Protein AF-A0AB34DMJ1-F1 (afdb_monomer)

Foldseek 3Di:
DDDPPLVVLLDVLPDDDDDPDLDDLVRLVVLLVVLCVVQVPDVVLVVVLVVVLVVLVVVDDDSSSSSSSSNSSSSVSVVVVVVVVD

Structure (mmCIF, N/CA/C/O backbone):
data_AF-A0AB34DMJ1-F1
#
_entry.id   AF-A0AB34DMJ1-F1
#
loop_
_atom_site.group_PDB
_atom_site.id
_atom_site.type_symbol
_atom_site.label_atom_id
_atom_site.label_alt_id
_atom_site.label_comp_id
_atom_site.label_asym_id
_atom_site.label_entity_id
_atom_site.label_seq_id
_atom_site.pdbx_PDB_ins_code
_atom_site.Cartn_x
_atom_site.Cartn_y
_atom_site.Cartn_z
_atom_site.occupancy
_atom_site.B_iso_or_equiv
_atom_site.auth_seq_id
_atom_site.auth_comp_id
_atom_site.auth_asym_id
_atom_site.auth_atom_id
_atom_site.pdbx_PDB_model_num
ATOM 1 N N . MET A 1 1 ? 14.257 20.095 -12.373 1.00 36.69 1 MET A N 1
ATOM 2 C CA . MET A 1 1 ? 13.412 19.956 -11.166 1.00 36.69 1 MET A CA 1
ATOM 3 C C . MET A 1 1 ? 13.338 18.476 -10.842 1.00 36.69 1 MET A C 1
ATOM 5 O O . MET A 1 1 ? 12.822 17.727 -11.656 1.00 36.69 1 MET A O 1
ATOM 9 N N . ARG A 1 2 ? 13.991 18.032 -9.766 1.00 38.38 2 ARG A N 1
ATOM 10 C CA . ARG A 1 2 ? 14.239 16.612 -9.468 1.00 38.38 2 ARG A CA 1
ATOM 11 C C . ARG A 1 2 ? 13.519 16.310 -8.157 1.00 38.38 2 ARG A C 1
ATOM 13 O O . ARG A 1 2 ? 13.874 16.916 -7.157 1.00 38.38 2 ARG A O 1
ATOM 20 N N . ALA A 1 3 ? 12.464 15.498 -8.199 1.00 39.72 3 ALA A N 1
ATOM 21 C CA . ALA A 1 3 ? 11.614 15.193 -7.049 1.00 39.72 3 ALA A CA 1
ATOM 22 C C . ALA A 1 3 ? 12.415 14.434 -5.967 1.00 39.72 3 ALA A C 1
ATOM 24 O O . ALA A 1 3 ? 12.801 13.296 -6.227 1.00 39.72 3 ALA A O 1
ATOM 25 N N . PRO A 1 4 ? 12.675 15.017 -4.776 1.00 43.97 4 PRO A N 1
ATOM 26 C CA . PRO A 1 4 ? 13.364 14.321 -3.684 1.00 43.97 4 PRO A CA 1
ATOM 27 C C . PRO A 1 4 ? 12.391 13.667 -2.683 1.00 43.97 4 PRO A C 1
ATOM 29 O O . PRO A 1 4 ? 12.804 12.918 -1.809 1.00 43.97 4 PRO A O 1
ATOM 32 N N . LEU A 1 5 ? 11.085 13.922 -2.798 1.00 53.69 5 LEU A N 1
ATOM 33 C CA . LEU A 1 5 ? 10.153 13.738 -1.681 1.00 53.69 5 LEU A CA 1
ATOM 34 C C . LEU A 1 5 ? 9.859 12.277 -1.318 1.00 53.69 5 LEU A C 1
ATOM 36 O O . LEU A 1 5 ? 9.617 11.985 -0.154 1.00 53.69 5 LEU A O 1
ATOM 40 N N . PHE A 1 6 ? 9.884 11.352 -2.276 1.00 47.09 6 PHE A N 1
ATOM 41 C CA . PHE A 1 6 ? 9.447 9.978 -2.014 1.00 47.09 6 PHE A CA 1
ATOM 42 C C . PHE A 1 6 ? 10.420 9.214 -1.102 1.00 47.09 6 PHE A C 1
ATOM 44 O O . PHE A 1 6 ? 10.013 8.617 -0.107 1.00 47.09 6 PHE A O 1
ATOM 51 N N . TYR A 1 7 ? 11.719 9.307 -1.394 1.00 46.72 7 TYR A N 1
ATOM 52 C CA . TYR A 1 7 ? 12.766 8.657 -0.605 1.00 46.72 7 TYR A CA 1
ATOM 53 C C . TYR A 1 7 ? 12.915 9.287 0.787 1.00 46.72 7 TYR A C 1
ATOM 55 O O . TYR A 1 7 ? 13.136 8.570 1.763 1.00 46.72 7 TYR A O 1
ATOM 63 N N . ASP A 1 8 ? 12.740 10.607 0.902 1.00 49.53 8 ASP A N 1
ATOM 64 C CA . ASP A 1 8 ? 12.802 11.307 2.188 1.00 49.53 8 ASP A CA 1
ATOM 65 C C . ASP A 1 8 ? 11.608 10.986 3.097 1.00 49.53 8 ASP A C 1
ATOM 67 O O . ASP A 1 8 ? 11.800 10.771 4.293 1.00 49.53 8 ASP A O 1
ATOM 71 N N . ILE A 1 9 ? 10.394 10.876 2.546 1.00 51.78 9 ILE A N 1
ATOM 72 C CA . ILE A 1 9 ? 9.208 10.448 3.307 1.00 51.78 9 ILE A CA 1
ATOM 73 C C . ILE A 1 9 ? 9.390 9.011 3.805 1.00 51.78 9 ILE A C 1
ATOM 75 O O . ILE A 1 9 ? 9.138 8.726 4.974 1.00 51.78 9 ILE A O 1
ATOM 79 N N . PHE A 1 10 ? 9.901 8.115 2.957 1.00 50.22 10 PHE A N 1
ATOM 80 C CA . PHE A 1 10 ? 10.151 6.728 3.347 1.00 50.22 10 PHE A CA 1
ATOM 81 C C . PHE A 1 10 ? 11.214 6.618 4.454 1.00 50.22 10 PHE A C 1
ATOM 83 O O . PHE A 1 10 ? 11.049 5.857 5.406 1.00 50.22 10 PHE A O 1
ATOM 90 N N . ARG A 1 11 ? 12.266 7.444 4.389 1.00 52.72 11 ARG A N 1
ATOM 91 C CA . ARG A 1 11 ? 13.307 7.547 5.426 1.00 52.72 11 ARG A CA 1
ATOM 92 C C . ARG A 1 11 ? 12.758 8.028 6.772 1.00 52.72 11 ARG A C 1
ATOM 94 O O . ARG A 1 11 ? 13.211 7.558 7.811 1.00 52.72 11 ARG A O 1
ATOM 101 N N . ILE A 1 12 ? 11.800 8.956 6.758 1.00 53.28 12 ILE A N 1
ATOM 102 C CA . ILE A 1 12 ? 11.137 9.459 7.970 1.00 53.28 12 ILE A CA 1
ATOM 103 C C . ILE A 1 12 ? 10.213 8.389 8.573 1.00 53.28 12 ILE A C 1
ATOM 105 O O . ILE A 1 12 ? 10.153 8.258 9.792 1.00 53.28 12 ILE A O 1
ATOM 109 N N . LEU A 1 13 ? 9.529 7.604 7.735 1.00 48.94 13 LEU A N 1
ATOM 110 C CA . LEU A 1 13 ? 8.537 6.617 8.175 1.00 48.94 13 LEU A CA 1
ATOM 111 C C . LEU A 1 13 ? 9.138 5.288 8.664 1.00 48.94 13 LEU A C 1
ATOM 113 O O . LEU A 1 13 ? 8.553 4.663 9.545 1.00 48.94 13 LEU A O 1
ATOM 117 N N . VAL A 1 14 ? 10.281 4.849 8.122 1.00 55.41 14 VAL A N 1
ATOM 118 C CA . VAL A 1 14 ? 10.874 3.528 8.437 1.00 55.41 14 VAL A CA 1
ATOM 119 C C . VAL A 1 14 ? 11.818 3.551 9.650 1.00 55.41 14 VAL A C 1
ATOM 121 O O . VAL A 1 14 ? 12.124 2.504 10.209 1.00 55.41 14 VAL A O 1
ATOM 124 N N . GLY A 1 15 ? 12.201 4.730 10.145 1.00 41.88 15 GLY A N 1
ATOM 125 C CA . GLY A 1 15 ? 13.037 4.853 11.340 1.00 41.88 15 GLY A CA 1
ATOM 126 C C . GLY A 1 15 ? 14.518 4.567 11.063 1.00 41.88 15 GLY A C 1
ATOM 127 O O . GLY A 1 15 ? 14.907 3.565 10.470 1.00 41.88 15 GLY A O 1
ATOM 128 N N . SER A 1 16 ? 15.365 5.504 11.482 1.00 50.91 16 SER A N 1
ATOM 129 C CA . SER A 1 16 ? 16.810 5.503 11.264 1.00 50.91 16 SER A CA 1
ATOM 130 C C . SER A 1 16 ? 17.511 4.253 11.803 1.00 50.91 16 SER A C 1
ATOM 132 O O . SER A 1 16 ? 17.669 4.112 13.012 1.00 50.91 16 SER A O 1
ATOM 134 N N . HIS A 1 17 ? 18.104 3.460 10.912 1.00 47.56 17 HIS A N 1
ATOM 135 C CA . HIS A 1 17 ? 19.404 2.861 11.192 1.00 47.56 17 HIS A CA 1
ATOM 136 C C . HIS A 1 17 ? 20.400 3.242 10.097 1.00 47.56 17 HIS A C 1
ATOM 138 O O . HIS A 1 17 ? 20.181 3.094 8.899 1.00 47.56 17 HIS A O 1
ATOM 144 N N . THR A 1 18 ? 21.493 3.827 10.561 1.00 50.31 18 THR A N 1
ATOM 145 C CA . THR A 1 18 ? 22.649 4.318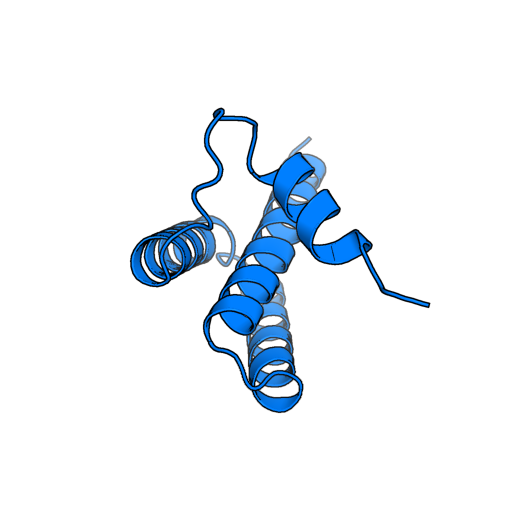 9.824 1.00 50.31 18 THR A CA 1
ATOM 146 C C . THR A 1 18 ? 23.302 3.220 8.987 1.00 50.31 18 THR A C 1
ATOM 148 O O . THR A 1 18 ? 24.118 2.466 9.500 1.00 50.31 18 THR A O 1
ATOM 151 N N . MET A 1 19 ? 22.977 3.155 7.701 1.00 37.84 19 MET A N 1
ATOM 152 C CA . MET A 1 19 ? 23.864 2.747 6.608 1.00 37.84 19 MET A CA 1
ATOM 153 C C . MET A 1 19 ? 23.116 2.996 5.298 1.00 37.84 19 MET A C 1
ATOM 155 O O . MET A 1 19 ? 21.910 2.793 5.223 1.00 37.84 19 MET A O 1
ATOM 159 N N . THR A 1 20 ? 23.827 3.442 4.266 1.00 47.31 20 THR A N 1
ATOM 160 C CA . THR A 1 20 ? 23.360 3.532 2.874 1.00 47.31 20 THR A CA 1
ATOM 161 C C . THR A 1 20 ? 23.055 2.130 2.326 1.00 47.31 20 THR A C 1
ATOM 163 O O . THR A 1 20 ? 23.729 1.642 1.427 1.00 47.31 20 THR A O 1
ATOM 166 N N . ILE A 1 21 ? 22.086 1.431 2.906 1.00 56.72 21 ILE A N 1
ATOM 167 C CA . ILE A 1 21 ? 21.572 0.162 2.411 1.00 56.72 21 ILE A CA 1
ATOM 168 C C . ILE A 1 21 ? 20.168 0.483 1.945 1.00 56.72 21 ILE A C 1
ATOM 170 O O . ILE A 1 21 ? 19.231 0.603 2.729 1.00 56.72 21 ILE A O 1
ATOM 174 N N . MET A 1 22 ? 20.048 0.704 0.642 1.00 61.25 22 MET A N 1
ATOM 175 C CA . MET A 1 22 ? 18.742 0.657 0.016 1.00 61.25 22 MET A CA 1
ATOM 176 C C . MET A 1 22 ? 18.167 -0.736 0.317 1.00 61.25 22 MET A C 1
ATOM 178 O O . MET A 1 22 ? 18.845 -1.712 -0.019 1.00 61.25 22 MET A O 1
ATOM 182 N N . PRO A 1 23 ? 16.997 -0.837 0.974 1.00 65.69 23 PRO A N 1
ATOM 183 C CA . PRO A 1 23 ? 16.468 -2.119 1.419 1.00 65.69 23 PRO A CA 1
ATOM 184 C C . PRO A 1 23 ? 16.339 -3.068 0.230 1.00 65.69 23 PRO A C 1
ATOM 186 O O . PRO A 1 23 ? 15.996 -2.652 -0.892 1.00 65.69 23 PRO A O 1
ATOM 189 N N . ASP A 1 24 ? 16.689 -4.332 0.463 1.00 82.06 24 ASP A N 1
ATOM 190 C CA . ASP A 1 24 ? 16.615 -5.339 -0.585 1.00 82.06 24 ASP A CA 1
ATOM 191 C C . ASP A 1 24 ? 15.149 -5.594 -0.962 1.00 82.06 24 ASP A C 1
ATOM 193 O O . ASP A 1 24 ? 14.233 -5.463 -0.148 1.00 82.06 24 ASP A O 1
ATOM 197 N N . ILE A 1 25 ? 14.913 -5.996 -2.209 1.00 87.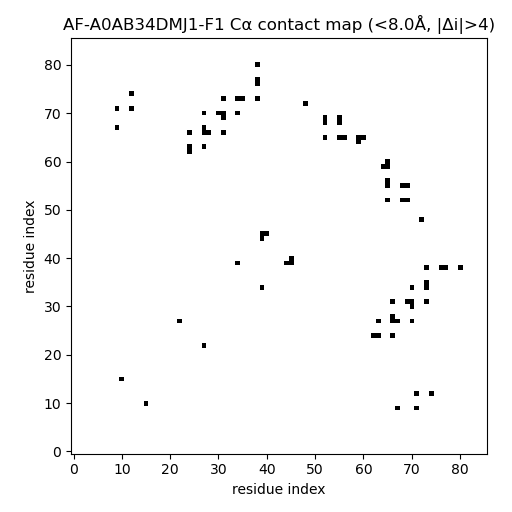12 25 ILE A N 1
ATOM 198 C CA . ILE A 1 25 ? 13.575 -6.328 -2.714 1.00 87.12 25 ILE A CA 1
ATOM 199 C C . ILE A 1 25 ? 12.931 -7.417 -1.844 1.00 87.12 25 ILE A C 1
ATOM 201 O O . ILE A 1 25 ? 11.726 -7.377 -1.598 1.00 87.12 25 ILE A O 1
ATOM 205 N N . ARG A 1 26 ? 13.724 -8.370 -1.332 1.00 86.81 26 ARG A N 1
ATOM 206 C CA . ARG A 1 26 ? 13.233 -9.435 -0.445 1.00 86.81 26 ARG A CA 1
ATOM 207 C C . ARG A 1 26 ? 12.750 -8.896 0.900 1.00 86.81 26 ARG A C 1
ATOM 209 O O . ARG A 1 26 ? 11.710 -9.332 1.386 1.00 86.81 26 ARG A O 1
ATOM 216 N N . GLU A 1 27 ? 13.482 -7.951 1.4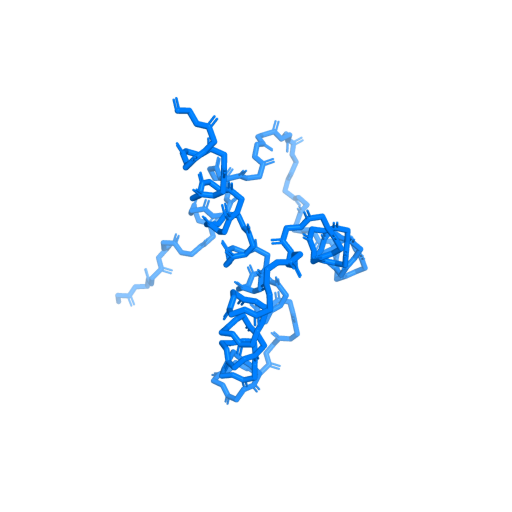80 1.00 84.75 27 GLU A N 1
ATOM 217 C CA . GLU A 1 27 ? 13.124 -7.316 2.752 1.00 84.75 27 GLU A CA 1
ATOM 218 C C . GLU A 1 27 ? 11.878 -6.445 2.598 1.00 84.75 27 GLU A C 1
ATOM 220 O O . GLU A 1 27 ? 10.963 -6.522 3.419 1.00 84.75 27 GLU A O 1
ATOM 225 N N . LEU A 1 28 ? 11.802 -5.676 1.507 1.00 86.62 28 LEU A N 1
ATOM 226 C CA . LEU A 1 28 ? 10.626 -4.872 1.176 1.00 86.62 28 LEU A CA 1
ATOM 227 C C . LEU A 1 28 ? 9.383 -5.742 0.988 1.00 86.62 28 LEU A C 1
ATOM 229 O O . LEU A 1 28 ? 8.330 -5.423 1.534 1.00 86.62 28 LEU A O 1
ATOM 233 N N . ARG A 1 29 ? 9.505 -6.861 0.266 1.00 91.00 29 ARG A N 1
ATOM 234 C CA . ARG A 1 29 ? 8.394 -7.799 0.075 1.00 91.00 29 ARG A CA 1
ATOM 235 C C . ARG A 1 29 ? 7.917 -8.379 1.402 1.00 91.00 29 ARG A C 1
ATOM 237 O O . ARG A 1 29 ? 6.734 -8.281 1.694 1.00 91.00 29 ARG A O 1
ATOM 244 N N . SER A 1 30 ? 8.838 -8.901 2.213 1.00 89.06 30 SER A N 1
ATOM 245 C CA . SER A 1 30 ? 8.514 -9.467 3.529 1.00 89.06 30 SER A CA 1
ATOM 246 C C . SER A 1 30 ? 7.844 -8.439 4.447 1.00 89.06 30 SER A C 1
ATOM 248 O O . SER A 1 30 ? 6.880 -8.751 5.140 1.00 89.06 30 SER A O 1
ATOM 250 N N . THR A 1 31 ? 8.313 -7.188 4.419 1.00 87.31 31 THR A N 1
ATOM 251 C CA . THR A 1 31 ? 7.715 -6.096 5.200 1.00 87.31 31 THR A CA 1
ATOM 252 C C . THR A 1 31 ? 6.293 -5.798 4.734 1.00 87.31 31 THR A C 1
ATOM 254 O O . THR A 1 31 ? 5.386 -5.710 5.558 1.00 87.31 31 THR A O 1
ATOM 257 N N . CYS A 1 32 ? 6.085 -5.665 3.422 1.00 89.94 32 CYS A N 1
ATOM 258 C CA . CYS A 1 32 ? 4.761 -5.418 2.865 1.00 89.94 32 CYS A CA 1
ATOM 259 C C . CYS A 1 32 ? 3.800 -6.589 3.182 1.00 89.94 32 CYS A C 1
ATOM 261 O O . CYS A 1 32 ? 2.708 -6.327 3.668 1.00 89.94 32 CYS A O 1
ATOM 263 N N . GLU A 1 33 ? 4.218 -7.854 3.042 1.00 92.12 33 GLU A N 1
ATOM 264 C CA . GLU A 1 33 ? 3.402 -9.036 3.391 1.00 92.12 33 GLU A CA 1
ATOM 265 C C . GLU A 1 33 ? 2.969 -9.037 4.870 1.00 92.12 33 GLU A C 1
ATOM 267 O O . GLU A 1 33 ? 1.787 -9.190 5.175 1.00 92.12 33 GLU A O 1
ATOM 272 N N . GLN A 1 34 ? 3.902 -8.788 5.796 1.00 89.50 34 GLN A N 1
ATOM 273 C CA . GLN A 1 34 ? 3.597 -8.718 7.232 1.00 89.50 34 GLN A CA 1
ATOM 274 C C . GLN A 1 34 ? 2.646 -7.562 7.576 1.00 89.50 34 GLN A C 1
ATOM 276 O O . GLN A 1 34 ? 1.791 -7.680 8.455 1.00 89.50 34 GLN A O 1
ATOM 281 N N . MET A 1 35 ? 2.804 -6.414 6.914 1.00 88.81 35 MET A N 1
ATOM 282 C CA . MET A 1 35 ? 1.932 -5.262 7.130 1.00 88.81 35 MET A CA 1
ATOM 283 C C . MET A 1 35 ? 0.541 -5.468 6.524 1.00 88.81 35 MET A C 1
ATOM 285 O O . MET A 1 35 ? -0.439 -5.027 7.123 1.00 88.81 35 MET A O 1
ATOM 289 N N . GLU A 1 36 ? 0.440 -6.139 5.379 1.00 92.56 36 GLU A N 1
ATOM 290 C CA . GLU A 1 36 ? -0.834 -6.501 4.753 1.00 92.56 36 GLU A CA 1
ATOM 291 C C . GLU A 1 36 ? -1.657 -7.393 5.682 1.00 92.56 36 GLU A C 1
ATOM 293 O O . GLU A 1 36 ? -2.787 -7.040 6.016 1.00 92.56 36 GLU A O 1
ATOM 298 N N . GLU A 1 37 ? -1.058 -8.467 6.202 1.00 90.06 37 GLU A N 1
ATOM 299 C CA . GLU A 1 37 ? -1.710 -9.372 7.158 1.00 90.06 37 GLU A CA 1
ATOM 300 C C . GLU A 1 37 ? -2.207 -8.633 8.411 1.00 90.06 37 GLU A C 1
ATOM 302 O O . GLU A 1 37 ? -3.289 -8.909 8.932 1.00 90.06 37 GLU A O 1
ATOM 307 N N . ARG A 1 38 ? -1.424 -7.662 8.892 1.00 87.50 38 ARG A N 1
ATOM 308 C CA . ARG A 1 38 ? -1.714 -6.959 10.143 1.00 87.50 38 ARG A CA 1
ATOM 309 C C . ARG A 1 38 ? -2.745 -5.841 10.006 1.00 87.50 38 ARG A C 1
ATOM 311 O O . ARG A 1 38 ? -3.492 -5.604 10.954 1.00 87.50 38 ARG A O 1
ATOM 318 N N . TYR A 1 39 ? -2.751 -5.116 8.890 1.00 85.81 39 TYR A N 1
ATOM 319 C CA . TYR A 1 39 ? -3.504 -3.863 8.762 1.00 85.81 39 TYR A CA 1
ATOM 320 C C . TYR A 1 39 ? -4.638 -3.915 7.732 1.00 85.81 39 TYR A C 1
ATOM 322 O O . TYR A 1 39 ? -5.530 -3.068 7.782 1.00 85.81 39 TYR A O 1
ATOM 330 N N . LEU A 1 40 ? -4.686 -4.917 6.849 1.00 87.50 40 LEU A N 1
ATOM 331 C CA . LEU A 1 40 ? -5.770 -5.087 5.870 1.00 87.50 40 LEU A CA 1
ATOM 332 C C . LEU A 1 40 ? -6.874 -6.031 6.367 1.00 87.50 40 LEU A C 1
ATOM 334 O O . LEU A 1 40 ? -7.419 -6.836 5.623 1.00 87.50 40 LEU A O 1
ATOM 338 N N . ILE A 1 41 ? -7.244 -5.914 7.642 1.00 85.38 41 ILE A N 1
ATOM 339 C CA .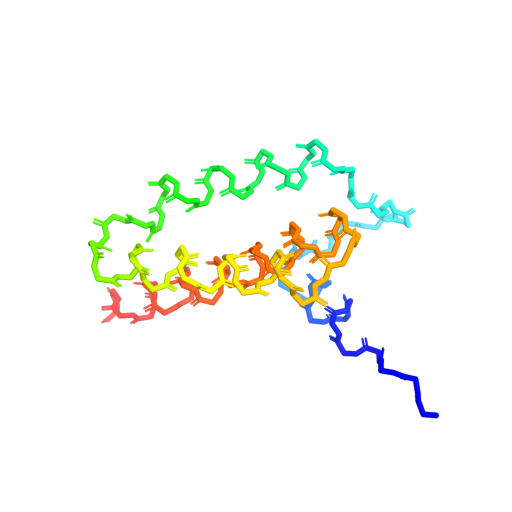 ILE A 1 41 ? -8.310 -6.731 8.248 1.00 85.38 41 ILE A CA 1
ATOM 340 C C . ILE A 1 41 ? -9.701 -6.229 7.817 1.00 85.38 41 ILE A C 1
ATOM 342 O O . ILE A 1 41 ? -10.665 -6.991 7.757 1.00 85.38 41 ILE A O 1
ATOM 346 N N . ASN A 1 42 ? -9.829 -4.931 7.516 1.00 85.62 42 ASN A N 1
ATOM 347 C CA . ASN A 1 42 ? -11.086 -4.336 7.067 1.00 85.62 42 ASN A CA 1
ATOM 348 C C . ASN A 1 42 ? -11.267 -4.528 5.545 1.00 85.62 42 ASN A C 1
ATOM 350 O O . ASN A 1 42 ? -10.496 -3.935 4.786 1.00 85.62 42 ASN A O 1
ATOM 354 N N . PRO A 1 43 ? -12.328 -5.221 5.079 1.00 85.75 43 PRO A N 1
ATOM 355 C CA . PRO A 1 43 ? -12.535 -5.517 3.656 1.00 85.75 43 PRO A CA 1
ATOM 356 C C . PRO A 1 43 ? -12.610 -4.283 2.744 1.00 85.75 43 PRO A C 1
ATOM 358 O O . PRO A 1 43 ? -12.253 -4.338 1.569 1.00 85.75 43 PRO A O 1
ATOM 361 N N . T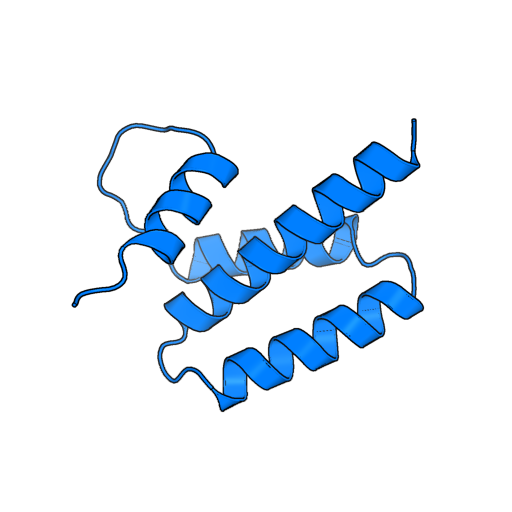HR A 1 44 ? -13.082 -3.147 3.268 1.00 85.81 44 THR A N 1
ATOM 362 C CA . THR A 1 44 ? -13.186 -1.899 2.492 1.00 85.81 44 THR A CA 1
ATOM 363 C C . THR A 1 44 ? -11.813 -1.270 2.260 1.00 85.81 44 THR A C 1
ATOM 365 O O . THR A 1 44 ? -11.531 -0.756 1.171 1.00 85.81 44 THR A O 1
ATOM 368 N N . ILE A 1 45 ? -10.961 -1.300 3.288 1.00 87.50 45 ILE A N 1
ATOM 369 C CA . ILE A 1 45 ? -9.585 -0.797 3.214 1.00 87.50 45 ILE A CA 1
ATOM 370 C C . ILE A 1 45 ? -8.762 -1.726 2.327 1.00 87.50 45 ILE A C 1
ATOM 372 O O . ILE A 1 45 ? -8.071 -1.238 1.439 1.00 87.50 45 ILE A O 1
ATOM 376 N N . ASP A 1 46 ? -8.922 -3.036 2.496 1.00 92.06 46 ASP A N 1
ATOM 377 C CA . ASP A 1 46 ? -8.273 -4.072 1.695 1.00 92.06 46 ASP A CA 1
ATOM 378 C C . ASP A 1 46 ? -8.532 -3.894 0.185 1.00 92.06 46 ASP A C 1
ATOM 380 O O . ASP A 1 46 ? -7.614 -3.654 -0.603 1.00 92.06 46 ASP A O 1
ATOM 384 N N . ALA A 1 47 ? -9.803 -3.829 -0.227 1.00 92.31 47 ALA A N 1
ATOM 385 C CA . ALA A 1 47 ? -10.160 -3.601 -1.630 1.00 92.31 47 ALA A CA 1
ATOM 386 C C . ALA A 1 47 ? -9.637 -2.259 -2.186 1.00 92.31 47 ALA A C 1
ATOM 388 O O . ALA A 1 47 ? -9.388 -2.112 -3.386 1.00 92.31 47 ALA A O 1
ATOM 389 N N . SER A 1 48 ? -9.499 -1.240 -1.336 1.00 92.62 48 SER A N 1
ATOM 390 C CA . SER A 1 48 ? -8.954 0.060 -1.741 1.00 92.62 48 SER A CA 1
ATOM 391 C C . SER A 1 48 ? -7.431 0.021 -1.865 1.00 92.62 48 SER A C 1
ATOM 393 O O . SER A 1 48 ? -6.894 0.579 -2.823 1.00 92.62 48 SER A O 1
ATOM 395 N N . TYR A 1 49 ? -6.753 -0.688 -0.963 1.00 95.00 49 TYR A N 1
ATOM 396 C CA . TYR A 1 49 ? -5.321 -0.946 -1.023 1.00 95.00 49 TYR A CA 1
ATOM 397 C C . TYR A 1 49 ? -4.947 -1.729 -2.285 1.00 95.00 49 TYR A C 1
ATOM 399 O O . TYR A 1 49 ? -4.068 -1.288 -3.021 1.00 95.00 49 TYR A O 1
ATOM 407 N N . HIS A 1 50 ? -5.650 -2.821 -2.599 1.00 94.75 50 HIS A N 1
ATOM 408 C CA . HIS A 1 50 ? -5.357 -3.618 -3.794 1.00 94.75 50 HIS A CA 1
ATOM 409 C C . HIS A 1 50 ? -5.520 -2.819 -5.090 1.00 94.75 50 HIS A C 1
ATOM 411 O O . HIS A 1 50 ? -4.623 -2.828 -5.928 1.00 94.75 50 HIS A O 1
ATOM 417 N N . ARG A 1 51 ? -6.591 -2.023 -5.220 1.00 95.81 51 ARG A N 1
ATOM 418 C CA . ARG A 1 51 ? -6.759 -1.122 -6.377 1.00 95.81 51 ARG A CA 1
ATOM 419 C C . ARG A 1 51 ? -5.632 -0.096 -6.495 1.00 95.81 51 ARG A C 1
ATOM 421 O O . ARG A 1 51 ? -5.233 0.261 -7.602 1.00 95.81 51 ARG A O 1
ATOM 428 N N . LEU A 1 52 ? -5.133 0.404 -5.366 1.00 94.44 5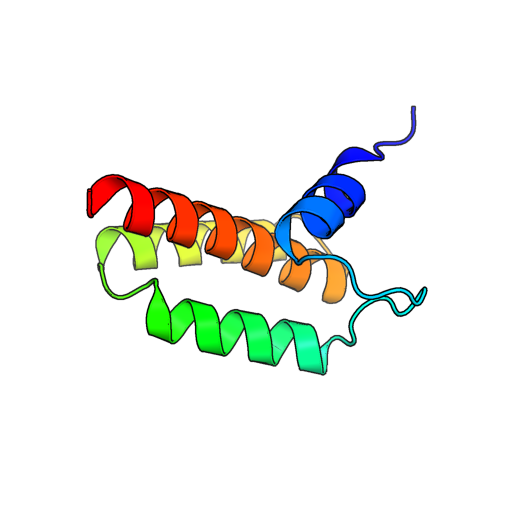2 LEU A N 1
ATOM 429 C CA . LEU A 1 52 ? -4.000 1.324 -5.347 1.00 94.44 52 LEU A CA 1
ATOM 430 C C . LEU A 1 52 ? -2.690 0.612 -5.728 1.00 94.44 52 LEU A C 1
ATOM 432 O O . LEU A 1 52 ? -1.906 1.162 -6.498 1.00 94.44 52 LEU A O 1
ATOM 436 N N . ALA A 1 53 ? -2.479 -0.616 -5.252 1.00 94.50 53 ALA A N 1
ATOM 437 C CA . ALA A 1 53 ? -1.328 -1.443 -5.604 1.00 94.50 53 ALA A CA 1
ATOM 438 C C . ALA A 1 53 ? -1.298 -1.783 -7.104 1.00 94.50 53 ALA A C 1
ATOM 440 O O . ALA A 1 53 ? -0.247 -1.650 -7.732 1.00 94.50 53 ALA A O 1
ATOM 441 N N . ASP A 1 54 ? -2.448 -2.124 -7.692 1.00 96.12 54 ASP A N 1
ATOM 442 C CA . ASP A 1 54 ? -2.584 -2.347 -9.137 1.00 96.12 54 ASP A CA 1
ATOM 443 C C . ASP A 1 54 ? -2.212 -1.090 -9.929 1.00 96.12 54 ASP A C 1
ATOM 445 O O . ASP A 1 54 ? -1.517 -1.159 -10.943 1.00 96.12 54 ASP A O 1
ATOM 449 N N . ARG A 1 55 ? -2.615 0.087 -9.437 1.00 95.88 55 ARG A N 1
ATOM 450 C CA . ARG A 1 55 ? -2.253 1.362 -10.058 1.00 95.88 55 ARG A CA 1
ATOM 451 C C . ARG A 1 55 ? -0.755 1.645 -9.974 1.00 95.88 55 ARG A C 1
ATOM 453 O O . ARG A 1 55 ? -0.181 2.084 -10.964 1.00 95.88 55 ARG A O 1
ATOM 460 N N . PHE A 1 56 ? -0.099 1.342 -8.853 1.00 94.94 56 PHE A N 1
ATOM 461 C CA . PHE A 1 56 ? 1.363 1.438 -8.772 1.00 94.94 56 PHE A CA 1
ATOM 462 C C . PHE A 1 56 ? 2.053 0.517 -9.778 1.00 94.94 56 PHE A C 1
ATOM 464 O O . PHE A 1 56 ? 3.014 0.940 -10.409 1.00 94.94 56 PHE A O 1
ATOM 471 N N . ALA A 1 57 ? 1.556 -0.708 -9.960 1.00 93.69 57 ALA A N 1
ATOM 472 C CA . ALA A 1 57 ? 2.100 -1.645 -10.941 1.00 93.69 57 ALA A CA 1
ATOM 473 C C . ALA A 1 57 ? 1.856 -1.212 -12.400 1.00 93.69 57 ALA A C 1
ATOM 475 O O . ALA A 1 57 ? 2.623 -1.589 -13.282 1.00 93.69 57 ALA A O 1
ATOM 476 N N . ALA A 1 58 ? 0.810 -0.421 -12.658 1.00 95.31 58 ALA A N 1
ATOM 477 C CA . ALA A 1 58 ? 0.555 0.172 -13.969 1.00 95.31 58 ALA A CA 1
ATOM 478 C C . ALA A 1 58 ? 1.418 1.420 -14.236 1.00 95.31 58 ALA A C 1
ATOM 480 O O . ALA A 1 58 ? 1.875 1.621 -15.361 1.00 95.31 58 ALA A O 1
ATOM 481 N N . ASP A 1 59 ? 1.640 2.249 -13.212 1.00 93.50 59 ASP A N 1
ATOM 482 C CA . ASP A 1 59 ? 2.316 3.545 -13.335 1.00 93.50 59 ASP A CA 1
ATOM 483 C C . ASP A 1 59 ? 3.851 3.439 -13.197 1.00 93.50 59 ASP A C 1
ATOM 485 O O . ASP A 1 59 ? 4.585 4.286 -13.714 1.00 93.50 59 ASP A O 1
ATOM 489 N N . LEU A 1 60 ? 4.358 2.411 -12.505 1.00 92.75 60 LEU A N 1
ATOM 490 C CA . LEU A 1 60 ? 5.782 2.209 -12.224 1.00 92.75 60 LEU A CA 1
ATOM 491 C C . LEU A 1 60 ? 6.298 0.924 -12.877 1.00 92.75 60 LEU A C 1
ATOM 493 O O . LEU A 1 60 ? 5.634 -0.104 -12.888 1.00 92.75 60 LEU A O 1
ATOM 497 N N . THR A 1 61 ? 7.535 0.965 -13.372 1.00 91.25 61 THR A N 1
ATOM 498 C CA . THR A 1 61 ? 8.185 -0.183 -14.032 1.00 91.25 61 THR A CA 1
ATOM 499 C C . THR A 1 61 ? 9.243 -0.865 -13.168 1.00 91.25 61 THR A C 1
ATOM 501 O O . THR A 1 61 ? 9.618 -2.007 -13.429 1.00 91.25 61 THR A O 1
ATOM 504 N N . VAL A 1 62 ? 9.743 -0.182 -12.137 1.00 90.69 62 VAL A N 1
ATOM 505 C CA . VAL A 1 62 ? 10.787 -0.697 -11.247 1.00 90.69 62 VAL A CA 1
ATOM 506 C C . VAL A 1 62 ? 10.134 -1.387 -10.053 1.00 90.69 62 VAL A C 1
ATOM 508 O O . VAL A 1 62 ? 9.479 -0.741 -9.239 1.00 90.69 62 VAL A O 1
ATOM 511 N N . GLU A 1 63 ? 10.369 -2.693 -9.903 1.00 90.88 63 GLU A N 1
ATOM 512 C CA . GLU A 1 63 ? 9.790 -3.516 -8.824 1.00 90.88 63 GLU A CA 1
ATOM 513 C C . GLU A 1 63 ? 10.028 -2.929 -7.426 1.00 90.88 63 GLU A C 1
ATOM 515 O O . GLU A 1 63 ? 9.135 -2.915 -6.580 1.00 90.88 63 GLU A O 1
ATOM 520 N N . ARG A 1 64 ? 11.224 -2.385 -7.195 1.00 88.12 64 ARG A N 1
ATOM 521 C CA . ARG A 1 64 ? 11.570 -1.721 -5.936 1.00 88.12 64 ARG A CA 1
ATOM 522 C C . ARG A 1 64 ? 10.668 -0.523 -5.652 1.00 88.12 64 ARG A C 1
ATOM 524 O O . ARG A 1 64 ? 10.187 -0.392 -4.533 1.00 88.12 64 ARG A O 1
ATOM 531 N N . ASP A 1 65 ? 10.426 0.326 -6.646 1.00 89.19 65 ASP A N 1
ATOM 532 C CA . ASP A 1 65 ? 9.613 1.532 -6.475 1.00 89.19 65 ASP A CA 1
ATOM 533 C C . ASP A 1 65 ? 8.138 1.167 -6.246 1.00 89.19 65 ASP A C 1
ATOM 535 O O . ASP A 1 65 ? 7.460 1.808 -5.439 1.00 89.19 65 ASP A O 1
ATOM 539 N N . ILE A 1 66 ? 7.660 0.085 -6.87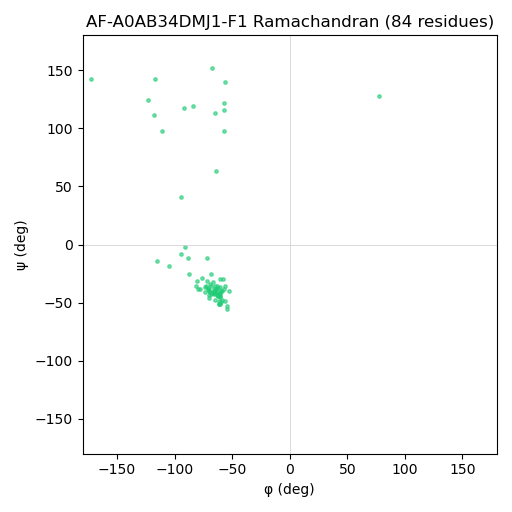4 1.00 91.75 66 ILE A N 1
ATOM 540 C CA . ILE A 1 66 ? 6.331 -0.487 -6.613 1.00 91.75 66 ILE A CA 1
ATOM 541 C C . ILE A 1 66 ? 6.223 -0.939 -5.151 1.00 91.75 66 ILE A C 1
ATOM 543 O O . ILE A 1 66 ? 5.285 -0.552 -4.453 1.00 91.75 66 ILE A O 1
ATOM 547 N N . LEU A 1 67 ? 7.184 -1.732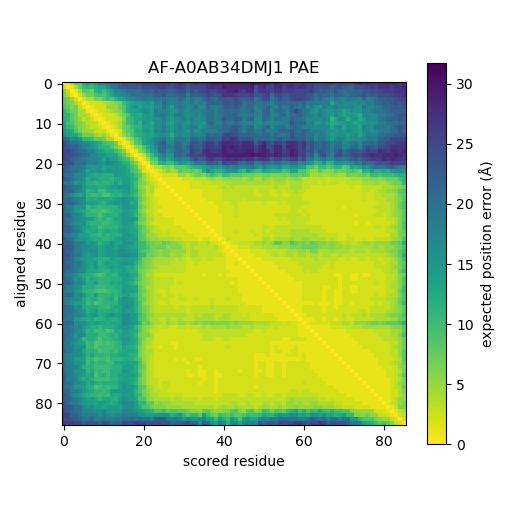 -4.665 1.00 91.31 67 LEU A N 1
ATOM 548 C CA . LEU A 1 67 ? 7.185 -2.227 -3.285 1.00 91.31 67 LEU A CA 1
ATOM 549 C C . LEU A 1 67 ? 7.309 -1.094 -2.263 1.00 91.31 67 LEU A C 1
ATOM 551 O O . LEU A 1 67 ? 6.589 -1.087 -1.268 1.00 91.31 67 LEU A O 1
ATOM 555 N N . LEU A 1 68 ? 8.157 -0.098 -2.524 1.00 90.19 68 LEU A N 1
ATOM 556 C CA . LEU A 1 68 ? 8.243 1.091 -1.679 1.00 90.19 68 LEU A CA 1
ATOM 557 C C . LEU A 1 68 ? 6.902 1.837 -1.642 1.00 90.19 68 LEU A C 1
ATOM 559 O O . LEU A 1 68 ? 6.447 2.232 -0.574 1.00 90.19 68 LEU A O 1
ATOM 563 N N . SER A 1 69 ? 6.220 1.985 -2.779 1.00 92.00 69 SER A N 1
ATOM 564 C CA . SER A 1 69 ? 4.927 2.687 -2.841 1.00 92.00 69 SER A CA 1
ATOM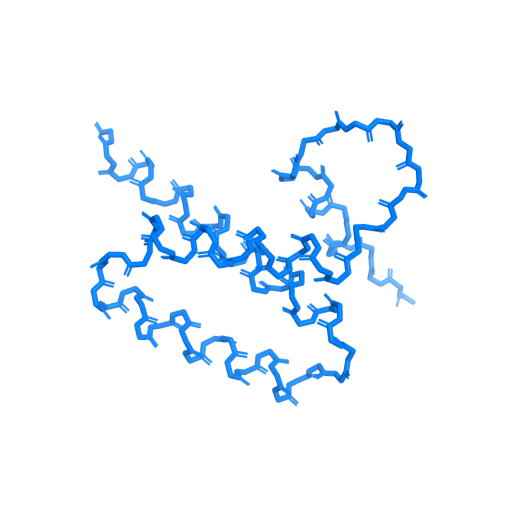 565 C C . SER A 1 69 ? 3.841 1.942 -2.067 1.00 92.00 69 SER A C 1
ATOM 567 O O . SER A 1 69 ? 3.087 2.548 -1.303 1.00 92.00 69 SER A O 1
ATOM 569 N N . ARG A 1 70 ? 3.818 0.611 -2.183 1.00 94.31 70 ARG A N 1
ATOM 570 C CA . ARG A 1 70 ? 2.951 -0.272 -1.395 1.00 94.31 70 ARG A CA 1
ATOM 571 C C . ARG A 1 70 ? 3.206 -0.143 0.102 1.00 94.31 70 ARG A C 1
ATOM 573 O O . ARG A 1 70 ? 2.266 0.069 0.863 1.00 94.31 70 ARG A O 1
ATOM 580 N N . CYS A 1 71 ? 4.462 -0.216 0.525 1.00 91.69 71 CYS A N 1
ATOM 581 C CA . CYS A 1 71 ? 4.816 -0.117 1.935 1.00 91.69 71 CYS A CA 1
ATOM 582 C C . CYS A 1 71 ? 4.524 1.299 2.490 1.00 91.69 71 CYS A C 1
ATOM 584 O O . CYS A 1 71 ? 4.084 1.431 3.630 1.00 91.69 71 CYS A O 1
ATOM 586 N N . ALA A 1 72 ? 4.643 2.361 1.682 1.00 90.38 72 ALA A N 1
ATOM 587 C CA . ALA A 1 72 ? 4.248 3.715 2.082 1.00 90.38 72 ALA A CA 1
ATOM 588 C C . ALA A 1 72 ? 2.730 3.826 2.302 1.00 90.38 72 ALA A C 1
ATOM 590 O O . ALA A 1 72 ? 2.285 4.406 3.293 1.00 90.38 72 ALA A O 1
ATOM 591 N N . ALA A 1 73 ? 1.931 3.227 1.413 1.00 93.44 73 ALA A N 1
ATOM 592 C CA . ALA A 1 73 ? 0.482 3.156 1.580 1.00 93.44 73 ALA A CA 1
ATOM 593 C C . ALA A 1 73 ? 0.094 2.379 2.851 1.00 93.44 73 ALA A C 1
ATOM 595 O O . ALA A 1 73 ? -0.752 2.839 3.613 1.00 93.44 73 ALA A O 1
ATOM 596 N N . LEU A 1 74 ? 0.759 1.253 3.130 1.00 92.06 74 LEU A N 1
ATOM 597 C CA . LEU A 1 74 ? 0.538 0.470 4.352 1.00 92.06 74 LEU A CA 1
ATOM 598 C C . LEU A 1 74 ? 0.897 1.255 5.620 1.00 92.06 74 LEU A C 1
ATOM 600 O O . LEU A 1 74 ? 0.191 1.151 6.618 1.00 92.06 74 LEU A O 1
ATOM 604 N N . MET A 1 75 ? 1.937 2.092 5.587 1.00 91.00 75 MET A N 1
ATOM 605 C CA . MET A 1 75 ? 2.268 2.981 6.707 1.00 91.00 75 MET A CA 1
ATOM 606 C C . MET A 1 75 ? 1.190 4.041 6.954 1.00 91.00 75 MET A C 1
ATOM 608 O O . MET A 1 75 ? 0.870 4.325 8.107 1.00 91.00 75 MET A O 1
ATOM 612 N N . ALA A 1 76 ? 0.589 4.591 5.896 1.00 89.62 76 ALA A N 1
ATOM 613 C CA . ALA A 1 76 ? -0.548 5.498 6.035 1.00 89.62 76 ALA A CA 1
ATOM 614 C C . ALA A 1 76 ? -1.781 4.777 6.610 1.00 89.62 76 ALA A C 1
ATOM 616 O O . ALA A 1 76 ? -2.436 5.306 7.505 1.00 89.62 76 ALA A O 1
ATOM 617 N N . ILE A 1 77 ? -2.065 3.551 6.155 1.00 89.50 77 ILE A N 1
ATOM 618 C CA . ILE A 1 77 ? -3.159 2.722 6.690 1.00 89.50 77 ILE A CA 1
ATOM 619 C C . ILE A 1 77 ? -2.926 2.403 8.168 1.00 89.50 77 ILE A C 1
ATOM 621 O O . ILE A 1 77 ? -3.852 2.539 8.967 1.00 89.50 77 ILE A O 1
ATOM 625 N N . LYS A 1 78 ? -1.698 2.028 8.545 1.00 88.56 78 LYS A N 1
ATOM 626 C CA . LYS A 1 78 ? -1.298 1.825 9.939 1.00 88.56 78 LYS A CA 1
ATOM 627 C C . LYS A 1 78 ? -1.593 3.069 10.772 1.00 88.56 78 LYS A C 1
ATOM 629 O O . LYS A 1 78 ? -2.277 2.955 11.780 1.00 88.56 78 LYS A O 1
ATOM 634 N N . PHE A 1 79 ? -1.110 4.235 10.335 1.00 87.31 79 PHE A N 1
ATOM 635 C CA . PHE A 1 79 ? -1.313 5.495 11.048 1.00 87.31 79 PHE A CA 1
ATOM 636 C C . PHE A 1 79 ? -2.802 5.783 11.263 1.00 87.31 79 PHE A C 1
ATOM 638 O O . PHE A 1 79 ? -3.215 6.027 12.387 1.00 87.31 79 PHE A O 1
ATOM 645 N N . LEU A 1 80 ? -3.618 5.675 10.211 1.00 85.50 80 LEU A N 1
ATOM 646 C CA . LEU A 1 80 ? -5.064 5.900 10.303 1.00 85.50 80 LEU A CA 1
ATOM 647 C C . LEU A 1 80 ? -5.769 4.872 11.196 1.00 85.50 80 LEU A C 1
ATOM 649 O O . LEU A 1 80 ? -6.721 5.214 11.886 1.00 85.50 80 LEU A O 1
ATOM 653 N N . SER A 1 81 ? -5.316 3.617 11.181 1.00 83.38 81 SER A N 1
ATOM 654 C CA . SER A 1 81 ? -5.889 2.556 12.017 1.00 83.38 81 SER A CA 1
ATOM 655 C C . SER A 1 81 ? -5.545 2.740 13.494 1.00 83.38 81 SER A C 1
ATOM 657 O O . SER A 1 81 ? -6.382 2.474 14.349 1.00 83.38 81 SER A O 1
ATOM 659 N N . GLU A 1 82 ? -4.323 3.183 13.796 1.00 82.88 82 GLU A N 1
ATOM 660 C CA . GLU A 1 82 ? -3.868 3.472 15.160 1.00 82.88 82 GLU A CA 1
ATOM 661 C C . GLU A 1 82 ? -4.488 4.772 15.699 1.00 82.88 82 GLU A C 1
ATOM 663 O O . GLU A 1 82 ? -4.854 4.819 16.869 1.00 82.88 82 GLU A O 1
ATOM 668 N N . ASP A 1 83 ? -4.675 5.787 14.849 1.00 80.19 83 ASP A N 1
ATOM 669 C CA . ASP A 1 83 ? -5.349 7.048 15.195 1.00 80.19 83 ASP A CA 1
ATOM 670 C C . ASP A 1 83 ? -6.855 6.849 15.438 1.00 80.19 83 ASP A C 1
ATOM 672 O O . ASP A 1 83 ? -7.395 7.353 16.414 1.00 80.19 83 ASP A O 1
ATOM 676 N N . ALA A 1 84 ? -7.530 6.034 14.618 1.00 68.75 84 ALA A N 1
ATOM 677 C CA . ALA A 1 84 ? -8.945 5.699 14.809 1.00 68.75 84 ALA A CA 1
ATOM 678 C C . ALA A 1 84 ? -9.218 4.764 16.007 1.00 68.75 84 ALA A C 1
ATOM 680 O O . ALA A 1 84 ? -10.379 4.542 16.353 1.00 68.75 84 ALA A O 1
ATOM 681 N N . ALA A 1 85 ? -8.175 4.173 16.601 1.00 60.28 85 ALA A N 1
ATOM 682 C CA . ALA A 1 85 ? -8.270 3.314 17.781 1.00 60.28 85 ALA A CA 1
ATOM 683 C C . ALA A 1 85 ? -8.119 4.078 19.116 1.00 60.28 85 ALA A C 1
ATOM 685 O O . ALA A 1 85 ? -8.208 3.448 20.175 1.00 60.28 85 ALA A O 1
ATOM 686 N N . LEU A 1 86 ? -7.888 5.397 19.068 1.00 45.09 86 LEU A N 1
ATOM 687 C CA . LEU A 1 86 ? -7.850 6.324 20.210 1.00 45.09 86 LEU A CA 1
ATOM 688 C C . LEU A 1 86 ? -9.203 7.022 20.414 1.00 45.09 86 LEU A C 1
ATOM 690 O O . LEU A 1 86 ? -9.514 7.315 21.592 1.00 45.09 86 LEU A O 1
#

Sequence (86 aa):
MRAPLFYDIFRILVGSHTMTIMPDIRELRSTCEQMEERYLINPTIDASYHRLADRFAADLTVERDILLSRCAALMAIKFLSEDAAL

Secondary structure (DSSP, 8-state):
----HHHHHHHHHH----S--PPPHHHHHHHHHHHHHHH--SHHHHHHHHHHHHHHHHH---HHHHHHHHHHHHHHHHHHHHHTT-

Radius of gyration: 13.46 Å; Cα contacts (8 Å, |Δi|>4): 41; chains: 1; bounding box: 37×29×34 Å

Nearest PDB structures (foldseek):
  4u2u-assembly1_B  TM=4.419E-01  e=9.244E+00  Homo sapiens

Organism: NCBI:txid255457

Solvent-accessible surface area (backbone atoms only — not comparable to full-atom values): 5198 Å² total; per-residue (Å²): 139,80,90,66,62,68,66,53,51,50,53,68,73,70,58,90,70,97,61,100,63,80,78,49,66,68,57,44,48,52,51,37,55,56,46,44,73,70,64,46,76,48,69,73,59,32,60,50,48,51,56,50,46,53,48,36,60,71,76,43,89,51,71,60,61,35,43,50,52,47,42,52,52,48,51,52,51,44,51,54,55,58,60,74,72,110

pLDDT: mean 77.9, std 19.1, range [36.69, 96.12]

Mean predicted aligned error: 9.09 Å